Protein AF-A0A4P9XIM1-F1 (afdb_monomer)

Radius of gyration: 17.87 Å; Cα contacts (8 Å, |Δi|>4): 285; chains: 1; bounding box: 37×50×50 Å

Organism: NCBI:txid78915

Solvent-accessible surface area (backbone atoms only — not comparable to full-atom values): 8888 Å² total; per-residue (Å²): 130,82,85,56,90,92,66,89,77,86,77,84,83,82,42,79,49,57,56,80,71,72,81,83,57,93,76,44,69,79,64,36,73,80,63,60,90,56,69,87,73,57,81,73,67,79,88,65,54,25,90,87,28,52,72,46,78,44,81,30,35,9,29,44,28,65,40,75,90,43,66,44,31,74,29,89,94,27,40,31,32,48,56,32,13,59,22,35,93,86,19,76,33,69,70,84,56,47,58,45,76,68,18,58,26,89,70,54,50,59,25,33,50,52,49,49,64,70,62,43,88,70,90,76,53,71,48,40,31,30,36,27,24,31,13,42,28,18,59,70,33,20,16,43,41,67,52,56,60,74,74,112

Nearest PDB structures (foldseek):
  3whi-assembly1_A  TM=7.008E-01  e=1.575E-03  Bacillus subtilis subsp. subtilis str. 168

Sequence (152 aa):
MAALPGIKKIWPATALAGHTPLQHTSGSALFNATNTADHGSLKRRTLRPDRNGVRIGIIDSGIDYKHPKLGGCFGPKCLVAYGYDFVGDAYTGDGNARPDSDPMDECNGHGTHVAGIIANDADRFSSISALGAYRILGCRGKTELEVMISAM

Structure (mmCIF, N/CA/C/O backbone):
data_AF-A0A4P9XIM1-F1
#
_entry.id   AF-A0A4P9XIM1-F1
#
loop_
_atom_site.group_PDB
_atom_site.id
_atom_site.type_symbol
_atom_site.label_atom_id
_atom_site.label_alt_id
_atom_site.label_comp_id
_atom_site.label_asym_id
_atom_site.label_entity_id
_atom_site.label_seq_id
_atom_site.pdbx_PDB_ins_code
_atom_site.Cartn_x
_atom_site.Cartn_y
_atom_site.Cartn_z
_atom_site.occupancy
_atom_site.B_iso_or_equiv
_atom_site.auth_seq_id
_atom_site.auth_comp_id
_atom_site.auth_asym_id
_atom_site.auth_atom_id
_atom_site.pdbx_PDB_model_num
ATOM 1 N N . MET A 1 1 ? 8.066 -18.236 -33.180 1.00 56.44 1 MET A N 1
ATOM 2 C CA . MET A 1 1 ? 8.010 -18.929 -31.874 1.00 56.44 1 MET A CA 1
ATOM 3 C C . MET A 1 1 ? 6.967 -20.024 -31.993 1.00 56.44 1 MET A C 1
ATOM 5 O O . MET A 1 1 ? 5.865 -19.719 -32.431 1.00 56.44 1 MET A O 1
ATOM 9 N N . ALA A 1 2 ? 7.323 -21.281 -31.725 1.00 59.59 2 ALA A N 1
ATOM 10 C CA . ALA A 1 2 ? 6.350 -22.372 -31.738 1.00 59.59 2 ALA A CA 1
ATOM 11 C C . ALA A 1 2 ? 5.316 -22.145 -30.623 1.00 59.59 2 ALA A C 1
ATOM 13 O O . ALA A 1 2 ? 5.680 -21.695 -29.536 1.00 59.59 2 ALA A O 1
ATOM 14 N N . ALA A 1 3 ? 4.039 -22.413 -30.902 1.00 74.56 3 ALA A N 1
ATOM 15 C CA . ALA A 1 3 ? 2.984 -22.317 -29.902 1.00 74.56 3 ALA A CA 1
ATOM 16 C C . ALA A 1 3 ? 3.269 -23.323 -28.778 1.00 74.56 3 ALA A C 1
ATOM 18 O O . ALA A 1 3 ? 3.303 -24.531 -29.013 1.00 74.56 3 ALA A O 1
ATOM 19 N N . LEU A 1 4 ? 3.518 -22.818 -27.571 1.00 86.31 4 LEU A N 1
ATOM 20 C CA . LEU A 1 4 ? 3.690 -23.657 -26.391 1.00 86.31 4 LEU A CA 1
ATOM 21 C C . LEU A 1 4 ? 2.330 -24.278 -26.019 1.00 86.31 4 LEU A C 1
ATOM 23 O O . LEU A 1 4 ? 1.323 -23.558 -26.018 1.00 86.31 4 LEU A O 1
ATOM 27 N N . PRO A 1 5 ? 2.266 -25.586 -25.704 1.00 90.69 5 PRO A N 1
ATOM 28 C CA . PRO A 1 5 ? 1.021 -26.237 -25.306 1.00 90.69 5 PRO A CA 1
ATOM 29 C C . PRO A 1 5 ? 0.357 -25.509 -24.130 1.00 90.69 5 PRO A C 1
ATOM 31 O O . PRO A 1 5 ? 1.012 -25.193 -23.141 1.00 90.69 5 PRO A O 1
ATOM 34 N N . GLY A 1 6 ? -0.945 -25.232 -24.236 1.00 90.12 6 GLY A N 1
ATOM 35 C CA . GLY A 1 6 ? -1.725 -24.566 -23.184 1.00 90.12 6 GLY A CA 1
ATOM 36 C C . GLY A 1 6 ? -1.698 -23.031 -23.204 1.00 90.12 6 GLY A C 1
ATOM 37 O O . GLY A 1 6 ? -2.483 -22.411 -22.487 1.00 90.12 6 GLY A O 1
ATOM 38 N N . ILE A 1 7 ? -0.879 -22.391 -24.047 1.00 88.88 7 ILE A N 1
ATOM 39 C CA . ILE A 1 7 ? -0.868 -20.926 -24.162 1.00 88.88 7 ILE A CA 1
ATOM 40 C C . ILE A 1 7 ? -1.941 -20.454 -25.146 1.00 88.88 7 ILE A C 1
ATOM 42 O O . ILE A 1 7 ? -1.839 -20.660 -26.354 1.00 88.88 7 ILE A O 1
ATOM 46 N N . LYS A 1 8 ? -2.961 -19.759 -24.624 1.00 89.50 8 LYS A N 1
ATOM 47 C CA . LYS A 1 8 ? -4.034 -19.168 -25.442 1.00 89.50 8 LYS A CA 1
ATOM 48 C C . LYS A 1 8 ? -3.610 -17.862 -26.117 1.00 89.50 8 LYS A C 1
ATOM 50 O O . LYS A 1 8 ? -4.036 -17.591 -27.237 1.00 89.50 8 LYS A O 1
ATOM 55 N N . LYS A 1 9 ? -2.822 -17.030 -25.428 1.00 88.69 9 LYS A N 1
ATOM 56 C CA . LYS A 1 9 ? -2.367 -15.726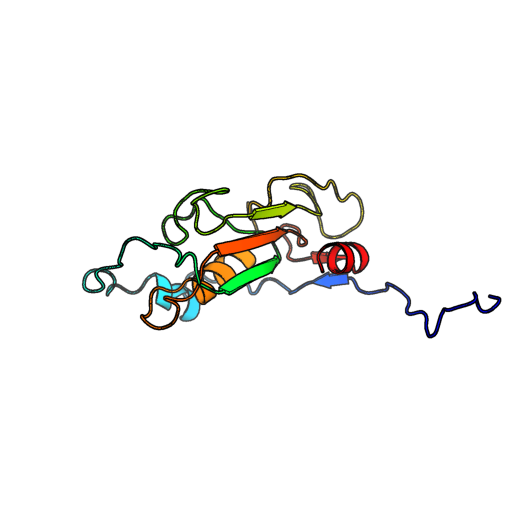 -25.923 1.00 88.69 9 LYS A CA 1
ATOM 57 C C . LYS A 1 9 ? -1.176 -15.221 -25.104 1.00 88.69 9 LYS A C 1
ATOM 59 O O . LYS A 1 9 ? -1.065 -15.540 -23.925 1.00 88.69 9 LYS A O 1
ATOM 64 N N . ILE A 1 10 ? -0.306 -14.450 -25.751 1.00 85.25 10 ILE A N 1
ATOM 65 C CA . ILE A 1 10 ? 0.870 -13.807 -25.157 1.00 85.25 10 ILE A CA 1
ATOM 66 C C . ILE A 1 10 ? 0.728 -12.306 -25.390 1.00 85.25 10 ILE A C 1
ATOM 68 O O . ILE A 1 10 ? 0.374 -11.885 -26.495 1.00 85.25 10 ILE A O 1
ATOM 72 N N . TRP A 1 11 ? 1.008 -11.516 -24.360 1.00 83.12 11 TRP A N 1
ATOM 73 C CA . TRP A 1 11 ? 1.069 -10.063 -24.446 1.00 83.12 11 TRP A CA 1
ATOM 74 C C . TRP A 1 11 ? 2.449 -9.604 -23.983 1.00 83.12 11 TRP A C 1
ATOM 76 O O . TRP A 1 11 ? 2.925 -10.100 -22.962 1.00 83.12 11 TRP A O 1
ATOM 86 N N . PRO A 1 12 ? 3.108 -8.698 -24.720 1.00 76.81 12 PRO A N 1
ATOM 87 C CA . PRO A 1 12 ? 4.384 -8.158 -24.288 1.00 76.81 12 PRO A CA 1
ATOM 88 C C . PRO A 1 12 ? 4.177 -7.256 -23.066 1.00 76.81 12 PRO A C 1
ATOM 90 O O . PRO A 1 12 ? 3.226 -6.471 -23.014 1.00 76.81 12 PRO A O 1
ATOM 93 N N . ALA A 1 13 ? 5.076 -7.361 -22.091 1.00 68.69 13 ALA A N 1
ATOM 94 C CA . ALA A 1 13 ? 5.064 -6.530 -20.896 1.00 68.69 13 ALA A CA 1
ATOM 95 C C . ALA A 1 13 ? 5.672 -5.146 -21.182 1.00 68.69 13 ALA A C 1
ATOM 97 O O . ALA A 1 13 ? 6.749 -4.817 -20.707 1.00 68.69 13 ALA A O 1
ATOM 98 N N . THR A 1 14 ? 5.013 -4.337 -22.017 1.00 62.47 14 THR A N 1
ATOM 99 C CA . THR A 1 14 ? 5.575 -3.055 -22.498 1.00 62.47 14 THR A CA 1
ATOM 100 C C . THR A 1 14 ? 5.021 -1.816 -21.786 1.00 62.47 14 THR A C 1
ATOM 102 O O . THR A 1 14 ? 5.034 -0.727 -22.353 1.00 62.47 14 THR A O 1
ATOM 105 N N . ALA A 1 15 ? 4.510 -1.937 -20.561 1.00 56.12 15 ALA A N 1
ATOM 106 C CA . ALA A 1 15 ? 3.941 -0.796 -19.847 1.00 56.12 15 ALA A CA 1
ATOM 107 C C . ALA A 1 15 ? 4.817 -0.378 -18.660 1.00 56.12 15 ALA A C 1
ATOM 109 O O . ALA A 1 15 ? 4.935 -1.108 -17.678 1.00 56.12 15 ALA A O 1
ATOM 110 N N . LEU A 1 16 ? 5.360 0.840 -18.738 1.00 58.81 16 LEU A N 1
ATOM 111 C CA . LEU A 1 16 ? 5.609 1.647 -17.548 1.00 58.81 16 LEU A CA 1
ATOM 112 C C . LEU A 1 16 ? 4.232 2.080 -17.040 1.00 58.81 16 LEU A C 1
ATOM 114 O O . LEU A 1 16 ? 3.590 2.946 -17.638 1.00 58.81 16 LEU A O 1
ATOM 118 N N . ALA A 1 17 ? 3.746 1.430 -15.990 1.00 57.69 17 ALA A N 1
ATOM 119 C CA . ALA A 1 17 ? 2.526 1.848 -15.325 1.00 57.69 17 ALA A CA 1
ATOM 120 C C . ALA A 1 17 ? 2.910 2.933 -14.318 1.00 57.69 17 ALA A C 1
ATOM 122 O O . ALA A 1 17 ? 3.708 2.718 -13.410 1.00 57.69 17 ALA A O 1
ATOM 123 N N . GLY A 1 18 ? 2.386 4.136 -14.502 1.00 55.41 18 GLY A N 1
ATOM 124 C CA . GLY A 1 18 ? 2.591 5.198 -13.538 1.00 55.41 18 GLY A CA 1
ATOM 125 C C . GLY A 1 18 ? 1.527 6.262 -13.663 1.00 55.41 18 GLY A C 1
ATOM 126 O O . GLY A 1 18 ? 1.104 6.615 -14.764 1.00 55.41 18 GLY A O 1
ATOM 127 N N . HIS A 1 19 ? 1.081 6.758 -12.522 1.00 55.44 19 HIS A N 1
ATOM 128 C CA . HIS A 1 19 ? 0.240 7.940 -12.452 1.00 55.44 19 HIS A CA 1
ATOM 129 C C . HIS A 1 19 ? 1.204 9.109 -12.293 1.00 55.44 19 HIS A C 1
ATOM 131 O O . HIS A 1 19 ? 2.067 9.076 -11.416 1.00 55.44 19 HIS A O 1
ATOM 137 N N . THR A 1 20 ? 1.108 10.140 -13.132 1.00 51.97 20 THR A N 1
ATOM 138 C CA . THR A 1 20 ? 1.809 11.391 -12.834 1.00 51.97 20 THR A CA 1
ATOM 139 C C . THR A 1 20 ? 1.282 11.873 -11.485 1.00 51.97 20 THR A C 1
ATOM 141 O O . THR A 1 20 ? 0.069 12.079 -11.384 1.00 51.97 20 THR A O 1
ATOM 144 N N . PRO A 1 21 ? 2.131 12.048 -10.453 1.00 50.38 21 PRO A N 1
ATOM 145 C CA . PRO A 1 21 ? 1.678 12.660 -9.217 1.00 50.38 21 PRO A CA 1
ATOM 146 C C . PRO A 1 21 ? 1.067 14.009 -9.595 1.00 50.38 21 PRO A C 1
ATOM 148 O O . PRO A 1 21 ? 1.748 14.847 -10.195 1.00 50.38 21 PRO A O 1
ATOM 151 N N . LEU A 1 22 ? -0.225 14.214 -9.324 1.00 46.78 22 LEU A N 1
ATOM 152 C CA . LEU A 1 22 ? -0.769 15.565 -9.380 1.00 46.78 22 LEU A CA 1
ATOM 153 C C . LEU A 1 22 ? 0.077 16.390 -8.414 1.00 46.78 22 LEU A C 1
ATOM 155 O O . LEU A 1 22 ? 0.285 15.963 -7.281 1.00 46.78 22 LEU A O 1
ATOM 159 N N . GLN A 1 23 ? 0.618 17.527 -8.862 1.00 41.06 23 GLN A N 1
ATOM 160 C CA . GLN A 1 23 ? 1.361 18.417 -7.974 1.00 41.06 23 GLN A CA 1
ATOM 161 C C . GLN A 1 23 ? 0.500 18.679 -6.740 1.00 41.06 23 GLN A C 1
ATOM 163 O O . GLN A 1 23 ? -0.604 19.213 -6.846 1.00 41.06 23 GLN A O 1
ATOM 168 N N . HIS A 1 24 ? 1.011 18.268 -5.581 1.00 44.84 24 HIS A N 1
ATOM 169 C CA . HIS A 1 24 ? 0.387 18.494 -4.290 1.00 44.84 24 HIS A CA 1
ATOM 170 C C . HIS A 1 24 ? 0.449 19.999 -4.008 1.00 44.84 24 HIS A C 1
ATOM 172 O O . HIS A 1 24 ? 1.353 20.488 -3.336 1.00 44.84 24 HIS A O 1
ATOM 178 N N . THR A 1 25 ? -0.478 20.773 -4.571 1.00 40.09 25 THR A N 1
ATOM 179 C CA . THR A 1 25 ? -0.679 22.149 -4.133 1.00 40.09 25 THR A CA 1
ATOM 180 C C . THR A 1 25 ? -1.371 22.071 -2.786 1.00 40.09 25 THR A C 1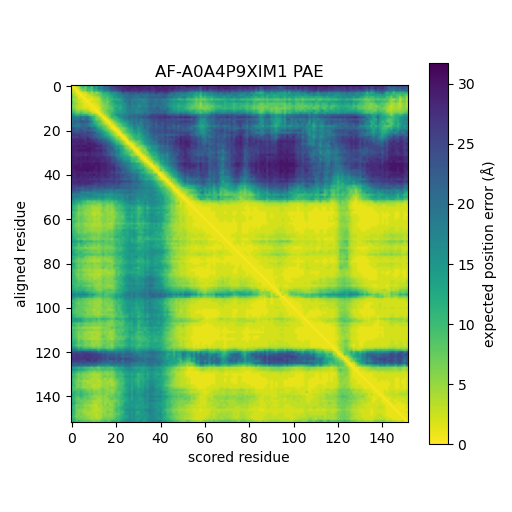
ATOM 182 O O . THR A 1 25 ? -2.538 21.674 -2.712 1.00 40.09 25 THR A O 1
ATOM 185 N N . SER A 1 26 ? -0.651 22.425 -1.723 1.00 39.69 26 SER A N 1
ATOM 186 C CA . SER A 1 26 ? -1.223 22.711 -0.410 1.00 39.69 26 SER A CA 1
ATOM 187 C C . SER A 1 26 ? -2.425 23.643 -0.600 1.00 39.69 26 SER A C 1
ATOM 189 O O . SER A 1 26 ? -2.245 24.826 -0.875 1.00 39.69 26 SER A O 1
ATOM 191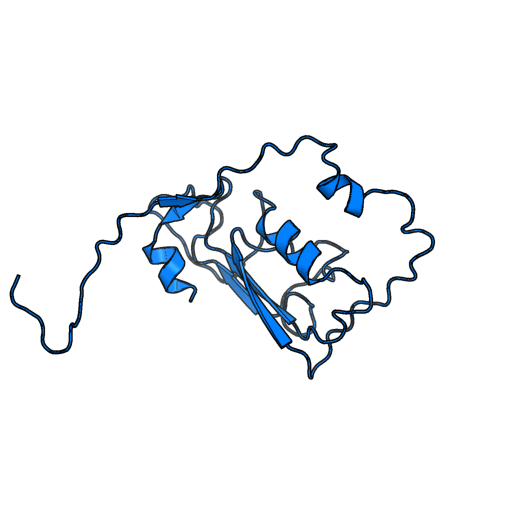 N N . GLY A 1 27 ? -3.646 23.099 -0.560 1.00 39.91 27 GLY A N 1
ATOM 192 C CA . GLY A 1 27 ? -4.872 23.863 -0.817 1.00 39.91 27 GLY A CA 1
ATOM 193 C C . GLY A 1 27 ? -5.905 23.247 -1.767 1.00 39.91 27 GLY A C 1
ATOM 194 O O . GLY A 1 27 ? -6.981 23.829 -1.897 1.00 39.91 27 GLY A O 1
ATOM 195 N N . SER A 1 28 ? -5.676 22.093 -2.414 1.00 41.19 28 SER A N 1
ATOM 196 C CA . SER A 1 28 ? -6.779 21.461 -3.164 1.00 41.19 28 SER A CA 1
ATOM 197 C C . SER A 1 28 ? -7.904 21.051 -2.206 1.00 41.19 28 SER A C 1
ATOM 199 O O . SER A 1 28 ? -7.648 20.480 -1.148 1.00 41.19 28 SER A O 1
ATOM 201 N N . ALA A 1 29 ? -9.160 21.305 -2.579 1.00 41.00 29 ALA A N 1
ATOM 202 C CA . ALA A 1 29 ? -10.338 21.030 -1.748 1.00 41.00 29 ALA A CA 1
ATOM 203 C C . ALA A 1 29 ? -10.432 19.567 -1.260 1.00 41.00 29 ALA A C 1
ATOM 205 O O . ALA A 1 29 ? -10.976 19.314 -0.191 1.00 41.00 29 ALA A O 1
ATOM 206 N N . LEU A 1 30 ? -9.831 18.623 -1.993 1.00 43.09 30 LEU A N 1
ATOM 207 C CA . LEU A 1 30 ? -9.704 17.212 -1.610 1.00 43.09 30 LEU A CA 1
ATOM 208 C C . LEU A 1 30 ? -8.730 16.991 -0.431 1.00 43.09 30 LEU A C 1
ATOM 210 O O . LEU A 1 30 ? -9.016 16.177 0.438 1.00 43.09 30 LEU A O 1
ATOM 214 N N . PHE A 1 31 ? -7.647 17.776 -0.336 1.00 45.91 31 PHE A N 1
ATOM 215 C CA . PHE A 1 31 ? -6.764 17.842 0.844 1.00 45.91 31 PHE A CA 1
ATOM 216 C C . PHE A 1 31 ? -7.346 18.709 1.965 1.00 45.91 31 PHE A C 1
ATOM 218 O O . PHE A 1 31 ? -6.974 18.564 3.128 1.00 45.91 31 PHE A O 1
ATOM 225 N N . ASN A 1 32 ? -8.239 19.645 1.637 1.00 38.31 32 ASN A N 1
ATOM 226 C CA . ASN A 1 32 ? -8.897 20.453 2.654 1.00 38.31 32 ASN A CA 1
ATOM 227 C C . ASN A 1 32 ? -10.055 19.695 3.314 1.00 38.31 32 ASN A C 1
ATOM 229 O O . ASN A 1 32 ? -10.312 19.919 4.483 1.00 38.31 32 ASN A O 1
ATOM 233 N N . ALA A 1 33 ? -10.675 18.715 2.651 1.00 42.00 33 ALA A N 1
ATOM 234 C CA . ALA A 1 33 ? -11.673 17.839 3.274 1.00 42.00 33 ALA A CA 1
ATOM 235 C C . ALA A 1 33 ? -11.111 16.991 4.440 1.00 42.00 33 ALA A C 1
ATOM 237 O O . ALA A 1 33 ? -11.877 16.501 5.267 1.00 42.00 33 ALA A O 1
ATOM 238 N N . THR A 1 34 ? -9.784 16.850 4.547 1.00 45.62 34 THR A N 1
ATOM 239 C CA . THR A 1 34 ? -9.100 16.260 5.711 1.00 45.62 34 THR A CA 1
ATOM 240 C C . THR A 1 34 ? -8.564 17.303 6.709 1.00 45.62 34 THR A C 1
ATOM 242 O O . THR A 1 34 ? -8.256 16.936 7.844 1.00 45.62 34 THR A O 1
ATOM 245 N N . ASN A 1 35 ? -8.507 18.592 6.337 1.00 42.16 35 ASN A N 1
ATOM 246 C CA . ASN A 1 35 ? -8.002 19.707 7.160 1.00 42.16 35 ASN A CA 1
ATOM 247 C C . ASN A 1 35 ? -9.070 20.726 7.609 1.00 42.16 35 ASN A C 1
ATOM 249 O O . ASN A 1 35 ? -8.788 21.568 8.465 1.00 42.16 35 ASN A O 1
ATOM 253 N N . THR A 1 36 ? -10.301 20.680 7.097 1.00 40.00 36 THR A N 1
ATOM 254 C CA . THR A 1 36 ? -11.368 21.601 7.500 1.00 40.00 36 THR A CA 1
ATOM 255 C C . THR A 1 36 ? -11.853 21.229 8.890 1.00 40.00 36 THR A C 1
ATOM 257 O O . THR A 1 36 ? -12.634 20.295 9.038 1.00 40.00 36 THR A O 1
ATOM 260 N N . ALA A 1 37 ? -11.297 21.901 9.900 1.00 40.81 37 ALA A N 1
ATOM 261 C CA . ALA A 1 37 ? -11.960 22.712 10.934 1.00 40.81 37 ALA A CA 1
ATOM 262 C C . ALA A 1 37 ? -13.298 22.263 11.579 1.00 40.81 37 ALA A C 1
ATOM 264 O O . ALA A 1 37 ? -13.813 22.989 12.421 1.00 40.81 37 ALA A O 1
ATOM 265 N N . ASP A 1 38 ? -13.831 21.080 11.283 1.00 42.81 38 ASP A N 1
ATOM 266 C CA . ASP A 1 38 ? -15.048 20.512 11.878 1.00 42.81 38 ASP A CA 1
ATOM 267 C C . ASP A 1 38 ? -14.794 19.114 12.481 1.00 42.81 38 ASP A C 1
ATOM 269 O O . ASP A 1 38 ? -15.684 18.384 12.902 1.00 42.81 38 ASP A O 1
ATOM 273 N N . HIS A 1 39 ? -13.522 18.725 12.619 1.00 46.12 39 HIS A N 1
ATOM 274 C CA . HIS A 1 39 ? -13.142 17.525 13.372 1.00 46.12 39 HIS A CA 1
ATOM 275 C C . HIS A 1 39 ? -13.295 17.668 14.897 1.00 46.12 39 HIS A C 1
ATOM 277 O O . HIS A 1 39 ? -13.008 16.712 15.616 1.00 46.12 39 HIS A O 1
ATOM 283 N N . GLY A 1 40 ? -13.727 18.830 15.400 1.00 38.78 40 GLY A N 1
ATOM 284 C CA . GLY A 1 40 ? -14.061 19.020 16.815 1.00 38.78 40 GLY A CA 1
ATOM 285 C C . GLY A 1 40 ? -15.408 18.404 17.210 1.00 38.78 40 GLY A C 1
ATOM 286 O O . GLY A 1 40 ? -15.611 18.091 18.381 1.00 38.78 40 GLY A O 1
ATOM 287 N N . SER A 1 41 ? -16.309 18.197 16.244 1.00 37.69 41 SER A N 1
ATOM 288 C CA . SER A 1 41 ? -17.674 17.699 16.463 1.00 37.69 41 SER A CA 1
ATOM 289 C C . SER A 1 41 ? -17.835 16.211 16.117 1.00 37.69 41 SER A C 1
ATOM 291 O O . SER A 1 41 ? -18.667 15.519 16.710 1.00 37.69 41 SER A O 1
ATOM 293 N N . LEU A 1 42 ? -16.987 15.672 15.235 1.00 42.12 42 LEU A N 1
ATOM 294 C CA . LEU A 1 42 ? -16.944 14.242 14.929 1.00 42.12 42 LEU A CA 1
ATOM 295 C C . LEU A 1 42 ? -16.207 13.487 16.041 1.00 42.12 42 LEU A C 1
ATOM 297 O O . LEU A 1 42 ? -14.973 13.420 16.063 1.00 42.12 42 LEU A O 1
ATOM 301 N N . LYS A 1 43 ? -16.970 12.881 16.960 1.00 40.91 43 LYS A N 1
ATOM 302 C CA . LYS A 1 43 ? -16.471 11.846 17.878 1.00 40.91 43 LYS A CA 1
ATOM 303 C C . LYS A 1 43 ? -16.042 10.626 17.066 1.00 40.91 43 LYS A C 1
ATOM 305 O O . LYS A 1 43 ? -16.766 9.640 16.990 1.00 40.91 43 LYS A O 1
ATOM 310 N N . ARG A 1 44 ? -14.856 10.706 16.465 1.00 47.31 44 ARG A N 1
ATOM 311 C CA . ARG A 1 44 ? -14.236 9.593 15.755 1.00 47.31 44 ARG A CA 1
ATOM 312 C C . ARG A 1 44 ? -14.093 8.440 16.726 1.00 47.31 44 ARG A C 1
ATOM 314 O O . ARG A 1 44 ? -13.334 8.523 17.698 1.00 47.31 44 ARG A O 1
ATOM 321 N N . ARG A 1 45 ? -14.892 7.397 16.513 1.00 48.16 45 ARG A N 1
ATOM 322 C CA . ARG A 1 45 ? -14.791 6.174 17.301 1.00 48.16 45 ARG A CA 1
ATOM 323 C C . ARG A 1 45 ? -13.386 5.642 17.050 1.00 48.16 45 ARG A C 1
ATOM 325 O O . ARG A 1 45 ? -12.869 5.756 15.943 1.00 48.16 45 ARG A O 1
ATOM 332 N N . THR A 1 46 ? -12.728 5.098 18.071 1.00 52.72 46 THR A N 1
ATOM 333 C CA . THR A 1 46 ? -11.491 4.344 17.845 1.00 52.72 46 THR A CA 1
ATOM 334 C C . THR A 1 46 ? -11.765 3.367 16.708 1.00 52.72 46 THR A C 1
ATOM 336 O O . THR A 1 46 ? -12.683 2.557 16.849 1.00 52.72 46 THR A O 1
ATOM 339 N N . LEU A 1 47 ? -11.033 3.493 15.595 1.00 56.44 47 LEU A N 1
ATOM 340 C CA . LEU A 1 47 ? -11.133 2.595 14.449 1.00 56.44 47 LEU A CA 1
ATOM 341 C C . LEU A 1 47 ? -10.958 1.178 14.993 1.00 56.44 47 LEU A C 1
ATOM 343 O O . LEU A 1 47 ? -9.883 0.789 15.448 1.00 56.44 47 LEU A O 1
ATOM 347 N N . ARG A 1 48 ? -12.069 0.451 15.078 1.00 58.22 48 ARG A N 1
ATOM 348 C CA . ARG A 1 48 ? -12.121 -0.929 15.542 1.00 58.22 48 ARG A CA 1
ATOM 349 C C . ARG A 1 48 ? -12.477 -1.733 14.311 1.00 58.22 48 ARG A C 1
ATOM 351 O O . ARG A 1 48 ? -13.649 -1.724 13.946 1.00 58.22 48 ARG A O 1
ATOM 358 N N . PRO A 1 49 ? -11.489 -2.368 13.667 1.00 62.59 49 PRO A N 1
ATOM 359 C CA . PRO A 1 49 ? -11.765 -3.164 12.492 1.00 62.59 49 PRO A CA 1
ATOM 360 C C . PRO A 1 49 ? -12.781 -4.249 12.851 1.00 62.59 49 PRO A C 1
ATOM 362 O O . PRO A 1 49 ? -12.620 -4.954 13.858 1.00 62.59 49 PRO A O 1
ATOM 365 N N . ASP A 1 50 ? -13.855 -4.346 12.073 1.00 69.44 50 ASP A N 1
ATOM 366 C CA . ASP A 1 50 ? -14.856 -5.390 12.264 1.00 69.44 50 ASP A CA 1
ATOM 367 C C . ASP A 1 50 ? -14.229 -6.721 11.867 1.00 69.44 50 ASP A C 1
ATOM 369 O O . ASP A 1 50 ? -13.846 -6.903 10.722 1.00 69.44 50 ASP A O 1
ATOM 373 N N . ARG A 1 51 ? -14.121 -7.690 12.778 1.00 68.50 51 ARG A N 1
ATOM 374 C CA . ARG A 1 51 ? -13.498 -8.987 12.456 1.00 68.50 51 ARG A CA 1
ATOM 375 C C . ARG A 1 51 ? -14.272 -9.781 11.398 1.00 68.50 51 ARG A C 1
ATOM 377 O O . ARG A 1 51 ? -13.690 -10.691 10.813 1.00 68.50 51 ARG A O 1
ATOM 384 N N . ASN A 1 52 ? -15.533 -9.429 11.156 1.00 77.12 52 ASN A N 1
ATOM 385 C CA . ASN A 1 52 ? -16.389 -10.026 10.132 1.00 77.12 52 ASN A CA 1
ATOM 386 C C . ASN A 1 52 ? -16.480 -9.162 8.863 1.00 77.12 52 ASN A C 1
ATOM 388 O O . ASN A 1 52 ? -17.239 -9.479 7.949 1.00 77.12 52 ASN A O 1
ATOM 392 N N . GLY A 1 53 ? -15.711 -8.076 8.812 1.00 80.88 53 GLY A N 1
ATOM 393 C CA . GLY A 1 53 ? -15.694 -7.138 7.708 1.00 80.88 53 GLY A CA 1
ATOM 394 C C . GLY A 1 53 ? -14.869 -7.588 6.500 1.00 80.88 53 GLY A C 1
ATOM 395 O O . GLY A 1 53 ? -14.065 -8.525 6.547 1.00 80.88 53 GLY A O 1
ATOM 396 N N . VAL A 1 54 ? -15.014 -6.849 5.409 1.00 86.50 54 VAL A N 1
ATOM 397 C CA . VAL A 1 54 ? -14.250 -6.996 4.173 1.00 86.50 54 VAL A CA 1
ATOM 398 C C . VAL A 1 54 ? -12.797 -6.579 4.388 1.00 86.50 54 VAL A C 1
ATOM 400 O O . VAL A 1 54 ? -12.490 -5.592 5.058 1.00 86.50 54 VAL A O 1
ATOM 403 N N . ARG A 1 55 ? -11.906 -7.358 3.783 1.00 89.94 55 ARG A N 1
ATOM 404 C CA . ARG A 1 55 ? -10.480 -7.078 3.661 1.00 89.94 55 ARG A CA 1
ATOM 405 C C . ARG A 1 55 ? -10.215 -6.399 2.326 1.00 89.94 55 ARG A C 1
ATOM 407 O O . ARG A 1 55 ? -10.702 -6.883 1.307 1.00 89.94 55 ARG A O 1
ATOM 414 N N . ILE A 1 56 ? -9.450 -5.312 2.322 1.00 92.19 56 ILE A N 1
ATOM 415 C CA . ILE A 1 56 ? -9.167 -4.536 1.107 1.00 92.19 56 ILE A CA 1
ATOM 416 C C . ILE A 1 56 ? -7.656 -4.486 0.896 1.00 92.19 56 ILE A C 1
ATOM 418 O O . ILE A 1 56 ? -6.935 -4.016 1.767 1.00 92.19 56 ILE A O 1
ATOM 422 N N . GLY A 1 57 ? -7.170 -4.985 -0.240 1.00 95.88 57 GLY A N 1
ATOM 423 C CA . GLY A 1 57 ? -5.777 -4.819 -0.663 1.00 95.88 57 GLY A CA 1
ATOM 424 C C . GLY A 1 57 ? -5.616 -3.561 -1.515 1.00 95.88 57 GLY A C 1
ATOM 425 O O . GLY A 1 57 ? -6.388 -3.358 -2.449 1.00 95.88 57 GLY A O 1
ATOM 426 N N . ILE A 1 58 ? -4.631 -2.728 -1.190 1.00 96.38 58 ILE A N 1
ATOM 427 C CA . ILE A 1 58 ? -4.288 -1.504 -1.919 1.00 96.38 58 ILE A CA 1
ATOM 428 C C . ILE A 1 58 ? -2.940 -1.742 -2.601 1.00 96.38 58 ILE A C 1
ATOM 430 O O . ILE A 1 58 ? -1.930 -1.889 -1.917 1.00 96.38 58 ILE A O 1
ATOM 434 N N . ILE A 1 59 ? -2.949 -1.810 -3.933 1.00 97.00 59 ILE A N 1
ATOM 435 C CA . ILE A 1 59 ? -1.760 -1.972 -4.781 1.00 97.00 59 ILE A CA 1
ATOM 436 C C . ILE A 1 59 ? -1.360 -0.580 -5.287 1.00 97.00 59 ILE A C 1
ATOM 438 O O . ILE A 1 59 ? -2.000 -0.064 -6.201 1.00 97.00 59 ILE A O 1
ATOM 442 N N . ASP A 1 60 ? -0.375 0.059 -4.649 1.00 95.50 60 ASP A N 1
ATOM 443 C CA . ASP A 1 60 ? -0.061 1.487 -4.851 1.00 95.50 60 ASP A CA 1
ATOM 444 C C . ASP A 1 60 ? 1.387 1.833 -4.410 1.00 95.50 60 ASP A C 1
ATOM 446 O O . ASP A 1 60 ? 2.271 0.978 -4.452 1.00 95.50 60 ASP A O 1
ATOM 450 N N . SER A 1 61 ? 1.670 3.067 -3.981 1.00 94.94 61 SER A N 1
ATOM 451 C CA . SER A 1 61 ? 2.961 3.521 -3.434 1.00 94.94 61 SER A CA 1
ATOM 452 C C . SER A 1 61 ? 3.286 3.033 -2.021 1.00 94.94 61 SER A C 1
ATOM 454 O O . SER A 1 61 ? 4.321 3.404 -1.475 1.00 94.94 61 SER A O 1
ATOM 456 N N . GLY A 1 62 ? 2.425 2.199 -1.439 1.00 96.75 62 GLY A N 1
ATOM 457 C CA . GLY A 1 62 ? 2.482 1.803 -0.035 1.00 96.75 62 GLY A CA 1
ATOM 458 C C . GLY A 1 62 ? 1.448 2.541 0.810 1.00 96.75 62 GLY A C 1
ATOM 459 O O . GLY A 1 62 ? 0.565 3.225 0.290 1.00 96.75 62 GLY A O 1
ATOM 460 N N . ILE A 1 63 ? 1.532 2.386 2.130 1.00 96.31 63 ILE A N 1
ATOM 461 C CA . ILE A 1 63 ? 0.680 3.119 3.076 1.00 96.31 63 ILE A CA 1
ATOM 462 C C . ILE A 1 63 ? 1.533 3.607 4.244 1.00 96.31 63 ILE A C 1
ATOM 464 O O . ILE A 1 63 ? 2.200 2.805 4.892 1.00 96.31 63 ILE A O 1
ATOM 468 N N . ASP A 1 64 ? 1.431 4.893 4.586 1.00 95.38 64 ASP A N 1
ATOM 469 C CA . ASP A 1 64 ? 1.886 5.416 5.874 1.00 95.38 64 ASP A CA 1
ATOM 470 C C . ASP A 1 64 ? 0.961 4.917 6.985 1.00 95.38 64 ASP A C 1
ATOM 472 O O . ASP A 1 64 ? 0.027 5.581 7.445 1.00 95.38 64 ASP A O 1
ATOM 476 N N . TYR A 1 65 ? 1.220 3.694 7.425 1.00 92.38 65 TYR A N 1
ATOM 477 C CA . TYR A 1 65 ? 0.477 3.057 8.500 1.00 92.38 65 TYR A CA 1
ATOM 478 C C . TYR A 1 65 ? 0.767 3.680 9.874 1.00 92.38 65 TYR A C 1
ATOM 480 O O . TYR A 1 65 ? 0.041 3.401 10.830 1.00 92.38 65 TYR A O 1
ATOM 488 N N . LYS A 1 66 ? 1.790 4.541 10.003 1.00 91.31 66 LYS A N 1
ATOM 489 C CA . LYS A 1 66 ? 2.037 5.332 11.222 1.00 91.31 66 LYS A CA 1
ATOM 490 C C . LYS A 1 66 ? 1.129 6.564 11.286 1.00 91.31 66 LYS A C 1
ATOM 492 O O . LYS A 1 66 ? 1.011 7.164 12.358 1.00 91.31 66 LYS A O 1
ATOM 497 N N . HIS A 1 67 ? 0.423 6.902 10.205 1.00 84.75 67 HIS A N 1
ATOM 498 C CA . HIS A 1 67 ? -0.520 8.011 10.189 1.00 84.75 67 HIS A CA 1
ATOM 499 C C . HIS A 1 67 ? -1.629 7.821 11.251 1.00 84.75 67 HIS A C 1
ATOM 501 O O . HIS A 1 67 ? -2.342 6.809 11.232 1.00 84.75 67 HIS A O 1
ATOM 507 N N . PRO A 1 68 ? -1.874 8.794 12.157 1.00 81.69 68 PRO A N 1
ATOM 508 C CA . PRO A 1 68 ? -2.826 8.628 13.263 1.00 81.69 68 PRO A CA 1
ATOM 509 C C . PRO A 1 68 ? -4.263 8.317 12.826 1.00 81.69 68 PRO A C 1
ATOM 511 O O . PRO A 1 68 ? -5.008 7.661 13.552 1.00 81.69 68 PRO A O 1
ATOM 514 N N . LYS A 1 69 ? -4.673 8.777 11.634 1.00 78.69 69 LYS A N 1
ATOM 515 C CA . LYS A 1 69 ? -6.006 8.473 11.079 1.00 78.69 69 LYS A CA 1
ATOM 516 C C . LYS A 1 69 ? -6.129 7.047 10.535 1.00 78.69 69 LYS A C 1
ATOM 518 O O . LYS A 1 69 ? -7.249 6.604 10.323 1.00 78.69 69 LYS A O 1
ATOM 523 N N . LEU A 1 70 ? -5.014 6.345 10.331 1.00 83.12 70 LEU A N 1
ATOM 524 C CA . LEU A 1 70 ? -4.962 4.960 9.853 1.00 83.12 70 LEU A CA 1
ATOM 525 C C . LEU A 1 70 ? -4.627 3.965 10.977 1.00 83.12 70 LEU A C 1
ATOM 527 O O . LEU A 1 70 ? -4.355 2.798 10.722 1.00 83.12 70 LEU A O 1
ATOM 531 N N . GLY A 1 71 ? -4.671 4.406 12.237 1.00 78.50 71 GLY A N 1
ATOM 532 C CA . GLY A 1 71 ? -4.463 3.554 13.411 1.00 78.50 71 GLY A CA 1
ATOM 533 C C . GLY A 1 71 ? -3.039 3.560 13.967 1.00 78.50 71 GLY A C 1
ATOM 534 O O . GLY A 1 71 ? -2.852 3.102 15.091 1.00 78.50 71 GLY A O 1
ATOM 535 N N . GLY A 1 72 ? -2.064 4.126 13.248 1.00 86.12 72 GLY A N 1
ATOM 536 C CA . GLY A 1 72 ? -0.716 4.371 13.770 1.00 86.12 72 GLY A CA 1
ATOM 537 C C . GLY A 1 72 ? 0.139 3.119 13.992 1.00 86.12 72 GLY A C 1
ATOM 538 O O . GLY A 1 72 ? 1.086 3.166 14.777 1.00 86.12 72 GLY A O 1
ATOM 539 N N . CYS A 1 73 ? -0.196 1.992 13.362 1.00 90.06 73 CYS A N 1
ATOM 540 C CA . CYS A 1 73 ? 0.568 0.756 13.475 1.00 90.06 73 CYS A CA 1
ATOM 541 C C . CYS A 1 73 ? 0.400 -0.150 12.246 1.00 90.06 73 CYS A C 1
ATOM 543 O O . CYS A 1 73 ? -0.562 -0.011 11.491 1.00 90.06 73 CYS A O 1
ATOM 545 N N . PHE A 1 74 ? 1.326 -1.100 12.084 1.00 94.88 74 PHE A N 1
ATOM 546 C CA . PHE A 1 74 ? 1.308 -2.133 11.047 1.00 94.88 74 PHE A CA 1
ATOM 547 C C . PHE A 1 74 ? 1.301 -3.532 11.653 1.00 94.88 74 PHE A C 1
ATOM 549 O O . PHE A 1 74 ? 1.951 -3.784 12.671 1.00 94.88 74 PHE A O 1
ATOM 556 N N . GLY A 1 75 ? 0.589 -4.445 10.998 1.00 92.75 75 GLY A N 1
ATOM 557 C CA . GLY A 1 75 ? 0.577 -5.860 11.345 1.00 92.75 75 GLY A CA 1
ATOM 558 C C . GLY A 1 75 ? -0.652 -6.289 12.152 1.00 92.75 75 GLY A C 1
ATOM 559 O O . GLY A 1 75 ? -1.675 -5.596 12.188 1.00 92.75 75 GLY A O 1
ATOM 560 N N . PRO A 1 76 ? -0.603 -7.465 12.800 1.00 89.12 76 PRO A N 1
ATOM 561 C CA . PRO A 1 76 ? -1.766 -8.029 13.472 1.00 89.12 76 PRO A CA 1
ATOM 562 C C . PRO A 1 76 ? -2.398 -7.050 14.468 1.00 89.12 76 PRO A C 1
ATOM 564 O O . PRO A 1 76 ? -1.720 -6.527 15.348 1.00 89.12 76 PRO A O 1
ATOM 567 N N . LYS A 1 77 ? -3.727 -6.888 14.383 1.00 83.62 77 LYS A N 1
ATOM 568 C CA . LYS A 1 77 ? -4.560 -5.972 15.199 1.00 83.62 77 LYS A CA 1
ATOM 569 C C . LYS A 1 77 ? -4.487 -4.487 14.809 1.00 83.62 77 LYS A C 1
ATOM 571 O O . LYS A 1 77 ? -5.198 -3.697 15.428 1.00 83.62 77 LYS A O 1
ATOM 576 N N . CYS A 1 78 ? -3.710 -4.120 13.796 1.00 87.38 78 CYS A N 1
ATOM 577 C CA . CYS A 1 78 ? -3.743 -2.796 13.179 1.00 87.38 78 CYS A CA 1
ATOM 578 C C . CYS A 1 78 ? -4.795 -2.733 12.068 1.00 87.38 78 CYS A C 1
ATOM 580 O O . CYS A 1 78 ? -5.250 -3.768 11.581 1.00 87.38 78 CYS A O 1
ATOM 582 N N . LEU A 1 79 ? -5.188 -1.521 11.664 1.00 86.88 79 LEU A N 1
ATOM 583 C CA . LEU A 1 79 ? -6.039 -1.348 10.486 1.00 86.88 79 LEU A CA 1
ATOM 584 C C . LEU A 1 79 ? -5.293 -1.801 9.227 1.00 86.88 79 LEU A C 1
ATOM 586 O O . LEU A 1 79 ? -5.826 -2.599 8.465 1.00 86.88 79 LEU A O 1
ATOM 590 N N . VAL A 1 80 ? -4.058 -1.328 9.039 1.00 92.62 80 VAL A N 1
ATOM 591 C CA . VAL A 1 80 ? -3.140 -1.848 8.020 1.00 92.62 80 VAL A CA 1
ATOM 592 C C . VAL A 1 80 ? -2.504 -3.116 8.583 1.00 92.62 80 VAL A C 1
ATOM 594 O O . VAL A 1 80 ? -1.545 -3.069 9.354 1.00 92.62 80 VAL A O 1
ATOM 597 N N . ALA A 1 81 ? -3.120 -4.257 8.290 1.00 93.50 81 ALA A N 1
ATOM 598 C CA . ALA A 1 81 ? -2.861 -5.497 9.016 1.00 93.50 81 ALA A CA 1
ATOM 599 C C . ALA A 1 81 ? -1.842 -6.417 8.334 1.00 93.50 81 ALA A C 1
ATOM 601 O O . ALA A 1 81 ? -1.280 -7.298 8.985 1.00 93.50 81 ALA A O 1
ATOM 602 N N . TYR A 1 82 ? -1.648 -6.252 7.029 1.00 95.62 82 TYR A N 1
ATOM 603 C CA . TYR A 1 82 ? -0.756 -7.061 6.204 1.00 95.62 82 TYR A CA 1
ATOM 604 C C . TYR A 1 82 ? -0.275 -6.243 5.010 1.00 95.62 82 TYR A C 1
ATOM 606 O O . TYR A 1 82 ? -0.800 -5.167 4.721 1.00 95.62 82 TYR A O 1
ATOM 614 N N . GLY A 1 83 ? 0.731 -6.753 4.318 1.00 97.50 83 GLY A N 1
ATOM 615 C CA . GLY A 1 83 ? 1.281 -6.086 3.158 1.00 97.50 83 GLY A CA 1
ATOM 616 C C . GLY A 1 83 ? 2.661 -6.599 2.793 1.00 97.50 83 GLY A C 1
ATOM 617 O O . GLY A 1 83 ? 3.217 -7.437 3.504 1.00 97.50 83 GLY A O 1
ATOM 618 N N . TYR A 1 84 ? 3.162 -6.121 1.663 1.00 98.31 84 TYR A N 1
ATOM 619 C CA . TYR A 1 84 ? 4.474 -6.464 1.136 1.00 98.31 84 TYR A CA 1
ATOM 620 C C . TYR A 1 84 ? 4.955 -5.363 0.190 1.00 98.31 84 TYR A C 1
ATOM 622 O O . TYR A 1 84 ? 4.140 -4.775 -0.531 1.00 98.31 84 TYR A O 1
ATOM 630 N N . ASP A 1 85 ? 6.255 -5.095 0.197 1.00 97.75 85 ASP A N 1
ATOM 631 C CA . ASP A 1 85 ? 6.894 -4.204 -0.758 1.00 97.75 85 ASP A CA 1
ATOM 632 C C . ASP A 1 85 ? 7.521 -5.022 -1.886 1.00 97.75 85 ASP A C 1
ATOM 634 O O . ASP A 1 85 ? 8.421 -5.828 -1.673 1.00 97.75 85 ASP A O 1
ATOM 638 N N . PHE A 1 86 ? 7.030 -4.827 -3.106 1.00 96.94 86 PHE A N 1
ATOM 639 C CA . PHE A 1 86 ? 7.535 -5.501 -4.300 1.00 96.94 86 PHE A CA 1
ATOM 640 C C . PHE A 1 86 ? 8.680 -4.749 -4.977 1.00 96.94 86 PHE A C 1
ATOM 642 O O . PHE A 1 86 ? 9.232 -5.246 -5.960 1.00 96.94 86 PHE A O 1
ATOM 649 N N . VAL A 1 87 ? 9.026 -3.553 -4.502 1.00 95.12 87 VAL A N 1
ATOM 650 C CA . VAL A 1 87 ? 9.964 -2.659 -5.183 1.00 95.12 87 VAL A CA 1
ATOM 651 C C . VAL A 1 87 ? 11.090 -2.144 -4.299 1.00 95.12 87 VAL A C 1
ATOM 653 O O . VAL A 1 87 ? 12.200 -1.963 -4.807 1.00 95.12 87 VAL A O 1
ATOM 656 N N . GLY A 1 88 ? 10.849 -1.983 -3.003 1.00 94.62 88 GLY A N 1
ATOM 657 C CA . GLY A 1 88 ? 11.802 -1.464 -2.029 1.00 94.62 88 GLY A CA 1
ATOM 658 C C . GLY A 1 88 ? 11.956 0.057 -2.081 1.00 94.62 88 GLY A C 1
ATOM 659 O O . GLY A 1 88 ? 11.625 0.726 -3.068 1.00 94.62 88 GLY A O 1
ATOM 660 N N . ASP A 1 89 ? 12.551 0.611 -1.025 1.00 91.75 89 ASP A N 1
ATOM 661 C CA . ASP A 1 89 ? 12.616 2.062 -0.780 1.00 91.75 89 ASP A CA 1
ATOM 662 C C . ASP A 1 89 ? 13.345 2.867 -1.861 1.00 91.75 89 ASP A C 1
ATOM 664 O O . ASP A 1 89 ? 12.997 4.011 -2.161 1.00 91.75 89 ASP A O 1
ATOM 668 N N . ALA A 1 90 ? 14.368 2.269 -2.474 1.00 91.31 90 ALA A N 1
ATOM 669 C CA . ALA A 1 90 ? 15.213 2.931 -3.465 1.00 91.31 90 ALA A CA 1
ATOM 670 C C . ALA A 1 90 ? 14.646 2.885 -4.897 1.00 91.31 90 ALA A C 1
ATOM 672 O O . ALA A 1 90 ? 15.322 3.325 -5.832 1.00 91.31 90 ALA A O 1
ATOM 673 N N . TYR A 1 91 ? 13.444 2.340 -5.101 1.00 90.69 91 TYR A N 1
ATOM 674 C CA . TYR A 1 91 ? 12.907 2.125 -6.440 1.00 90.69 91 TYR A CA 1
ATOM 675 C C . TYR A 1 91 ? 12.532 3.429 -7.155 1.00 90.69 91 TYR A C 1
ATOM 677 O O . TYR A 1 91 ? 11.765 4.263 -6.664 1.00 90.69 91 TYR A O 1
ATOM 685 N N . THR A 1 92 ? 13.047 3.590 -8.374 1.00 85.81 92 THR A N 1
ATOM 686 C CA . THR A 1 92 ? 12.842 4.781 -9.213 1.00 85.81 92 THR A CA 1
ATOM 687 C C . THR A 1 92 ? 11.776 4.607 -10.292 1.00 85.81 92 THR A C 1
ATOM 689 O O . THR A 1 92 ? 11.417 5.592 -10.952 1.00 85.81 92 THR A O 1
ATOM 692 N N . GLY A 1 93 ? 11.222 3.399 -10.425 1.00 82.31 93 GLY A N 1
ATOM 693 C CA . GLY A 1 93 ? 10.247 3.039 -11.454 1.00 82.31 93 GLY A CA 1
ATOM 694 C C . GLY A 1 93 ? 10.802 2.207 -12.609 1.00 82.31 93 GLY A C 1
ATOM 695 O O . GLY A 1 93 ? 10.075 2.018 -13.580 1.00 82.31 93 GLY A O 1
ATOM 696 N N . ASP A 1 94 ? 12.063 1.774 -12.541 1.00 81.38 94 ASP A N 1
ATOM 697 C CA . ASP A 1 94 ? 12.759 1.056 -13.611 1.00 81.38 94 ASP A CA 1
ATOM 698 C C . ASP A 1 94 ? 13.881 0.156 -13.076 1.00 81.38 94 ASP A C 1
ATOM 700 O O . ASP A 1 94 ? 14.832 0.629 -12.448 1.00 81.38 94 ASP A O 1
ATOM 704 N N . GLY A 1 95 ? 13.783 -1.149 -13.353 1.00 77.62 95 GLY A N 1
ATOM 705 C CA . GLY A 1 95 ? 14.730 -2.155 -12.869 1.00 77.62 95 GLY A CA 1
ATOM 706 C C . GLY A 1 95 ? 15.021 -2.080 -11.359 1.00 77.62 95 GLY A C 1
ATOM 707 O O . GLY A 1 95 ? 14.430 -1.316 -10.604 1.00 77.62 95 GLY A O 1
ATOM 708 N N . ASN A 1 96 ? 15.964 -2.891 -10.877 1.00 82.81 96 ASN A N 1
ATOM 709 C CA . ASN A 1 96 ? 16.508 -2.779 -9.512 1.00 82.81 96 ASN A CA 1
ATOM 710 C C . ASN A 1 96 ? 15.488 -2.844 -8.358 1.00 82.81 96 ASN A C 1
ATOM 712 O O . ASN A 1 96 ? 15.807 -2.384 -7.261 1.00 82.81 96 ASN A O 1
ATOM 716 N N . ALA A 1 97 ? 14.302 -3.419 -8.576 1.00 91.44 97 ALA A N 1
ATOM 717 C CA . ALA A 1 97 ? 13.366 -3.709 -7.500 1.00 91.44 97 ALA A CA 1
ATOM 718 C C . ALA A 1 97 ? 14.068 -4.556 -6.426 1.00 91.44 97 ALA A C 1
ATOM 720 O O . ALA A 1 97 ? 14.737 -5.549 -6.733 1.00 91.44 97 ALA A O 1
ATOM 721 N N . ARG A 1 98 ? 13.935 -4.147 -5.166 1.00 95.00 98 ARG A N 1
ATOM 722 C CA . ARG A 1 98 ? 14.458 -4.853 -3.993 1.00 95.00 98 ARG A CA 1
ATOM 723 C C . ARG A 1 98 ? 13.299 -5.133 -3.044 1.00 95.00 98 ARG A C 1
ATOM 725 O O . ARG A 1 98 ? 13.132 -4.384 -2.094 1.00 95.00 98 ARG A O 1
ATOM 732 N N . PRO A 1 99 ? 12.496 -6.175 -3.324 1.00 96.25 99 PRO A N 1
ATOM 733 C CA . PRO A 1 99 ? 11.335 -6.483 -2.511 1.00 96.25 99 PRO A CA 1
ATOM 734 C C . PRO A 1 99 ? 11.700 -6.750 -1.052 1.00 96.25 99 PRO A C 1
ATOM 736 O O . PRO A 1 99 ? 12.708 -7.408 -0.765 1.00 96.25 99 PRO A O 1
ATOM 739 N N . ASP A 1 100 ? 10.840 -6.310 -0.145 1.00 97.12 100 ASP A N 1
ATOM 740 C CA . ASP A 1 100 ? 10.966 -6.539 1.285 1.00 97.12 100 ASP A CA 1
ATOM 741 C C . ASP A 1 100 ? 9.590 -6.549 1.976 1.00 97.12 100 ASP A C 1
ATOM 743 O O . ASP A 1 100 ? 8.530 -6.480 1.354 1.00 97.12 100 ASP A O 1
ATOM 747 N N . SER A 1 101 ? 9.589 -6.770 3.289 1.00 97.75 101 SER A N 1
ATOM 748 C CA . SER A 1 101 ? 8.359 -6.946 4.063 1.00 97.75 101 SER A CA 1
ATOM 749 C C . SER A 1 101 ? 7.705 -5.645 4.537 1.00 97.75 101 SER A C 1
ATOM 751 O O . SER A 1 101 ? 6.680 -5.734 5.217 1.00 97.75 101 SER A O 1
ATOM 753 N N . ASP A 1 102 ? 8.291 -4.479 4.262 1.00 98.00 102 ASP A N 1
ATOM 754 C CA . ASP A 1 102 ? 7.832 -3.181 4.757 1.00 98.00 102 ASP A CA 1
ATOM 755 C C . ASP A 1 102 ? 7.181 -2.330 3.644 1.00 98.00 102 ASP A C 1
ATOM 757 O O . ASP A 1 102 ? 7.850 -1.598 2.924 1.00 98.00 102 ASP A O 1
ATOM 761 N N . PRO A 1 103 ? 5.843 -2.358 3.503 1.00 97.81 103 PRO A N 1
ATOM 762 C CA . PRO A 1 103 ? 5.123 -1.618 2.465 1.00 97.81 103 PRO A CA 1
ATOM 763 C C . PRO A 1 103 ? 4.877 -0.140 2.826 1.00 97.81 103 PRO A C 1
ATOM 765 O O . PRO A 1 103 ? 3.862 0.437 2.407 1.00 97.81 103 PRO A O 1
ATOM 768 N N . MET A 1 104 ? 5.728 0.457 3.661 1.00 96.75 104 MET A N 1
ATOM 769 C CA . MET A 1 104 ? 5.605 1.848 4.087 1.00 96.75 104 MET A CA 1
ATOM 770 C C . MET A 1 104 ? 5.643 2.804 2.888 1.00 96.75 104 MET A C 1
ATOM 772 O O . MET A 1 104 ? 6.498 2.707 2.013 1.00 96.75 104 MET A O 1
ATOM 776 N N . ASP A 1 105 ? 4.737 3.782 2.868 1.00 92.56 105 ASP A N 1
ATOM 777 C CA . ASP A 1 105 ? 4.860 4.912 1.943 1.00 92.56 105 ASP A CA 1
ATOM 778 C C . ASP A 1 105 ? 5.712 6.012 2.579 1.00 92.56 105 ASP A C 1
ATOM 780 O O . ASP A 1 105 ? 5.257 6.747 3.457 1.00 92.56 105 ASP A O 1
ATOM 784 N N . GLU A 1 106 ? 6.962 6.119 2.140 1.00 86.44 106 GLU A N 1
ATOM 785 C CA . GLU A 1 106 ? 7.937 7.039 2.732 1.00 86.44 106 GLU A CA 1
ATOM 786 C C . GLU A 1 106 ? 7.983 8.420 2.061 1.00 86.44 106 GLU A C 1
ATOM 788 O O . GLU A 1 106 ? 8.603 9.349 2.585 1.00 86.44 106 GLU A O 1
ATOM 793 N N . CYS A 1 107 ? 7.385 8.571 0.875 1.00 85.44 107 CYS A N 1
ATOM 794 C CA . CYS A 1 107 ? 7.708 9.706 0.004 1.00 85.44 107 CYS A CA 1
ATOM 795 C C . CYS A 1 107 ? 6.629 10.112 -1.002 1.00 85.44 107 CYS A C 1
ATOM 797 O O . CYS A 1 107 ? 6.627 11.270 -1.423 1.00 85.44 107 CYS A O 1
ATOM 799 N N . ASN A 1 108 ? 5.755 9.204 -1.443 1.00 89.38 108 ASN A N 1
ATOM 800 C CA . ASN A 1 108 ? 4.790 9.516 -2.496 1.00 89.38 108 ASN A CA 1
ATOM 801 C C . ASN A 1 108 ? 3.466 10.010 -1.900 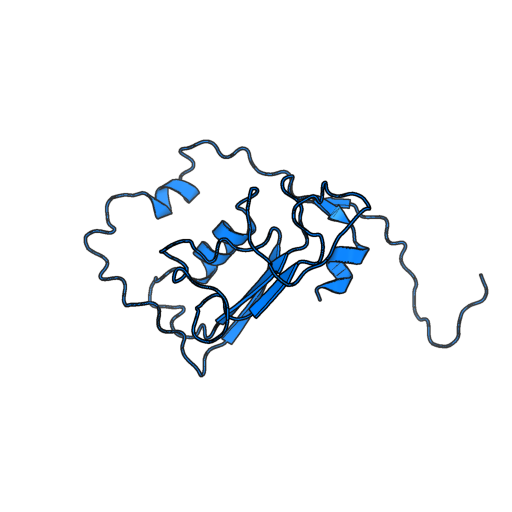1.00 89.38 108 ASN A C 1
ATOM 803 O O . ASN A 1 108 ? 2.958 11.064 -2.280 1.00 89.38 108 ASN A O 1
ATOM 807 N N . GLY A 1 109 ? 2.926 9.263 -0.942 1.00 89.38 109 GLY A N 1
ATOM 808 C CA . GLY A 1 109 ? 1.689 9.563 -0.229 1.00 89.38 109 GLY A CA 1
ATOM 809 C C . GLY A 1 109 ? 0.394 9.209 -0.970 1.00 89.38 109 GLY A C 1
ATOM 810 O O . GLY A 1 109 ? -0.675 9.344 -0.368 1.00 89.38 109 GLY A O 1
ATOM 811 N N . HIS A 1 110 ? 0.435 8.768 -2.234 1.00 92.44 110 HIS A N 1
ATOM 812 C CA . HIS A 1 110 ? -0.774 8.443 -2.999 1.00 92.44 110 HIS A CA 1
ATOM 813 C C . HIS A 1 110 ? -1.537 7.264 -2.381 1.00 92.44 110 HIS A C 1
ATOM 815 O O . HIS A 1 110 ? -2.723 7.402 -2.070 1.00 92.44 110 HIS A O 1
ATOM 821 N N . GLY A 1 111 ? -0.857 6.154 -2.091 1.00 93.56 111 GLY A N 1
ATOM 822 C CA . GLY A 1 111 ? -1.472 4.993 -1.451 1.00 93.56 111 GLY A CA 1
ATOM 823 C C . GLY A 1 111 ? -2.000 5.291 -0.042 1.00 93.56 111 GLY A C 1
ATOM 824 O O . GLY A 1 111 ? -3.103 4.864 0.305 1.00 93.56 111 GLY A O 1
ATOM 825 N N . THR A 1 112 ? -1.313 6.136 0.735 1.00 93.25 112 THR A N 1
ATOM 826 C CA . THR A 1 112 ? -1.822 6.656 2.022 1.00 93.25 112 THR A CA 1
ATOM 827 C C . THR A 1 112 ? -3.114 7.454 1.854 1.00 93.25 112 THR A C 1
ATOM 829 O O . THR A 1 112 ? -4.054 7.304 2.638 1.00 93.25 112 THR A O 1
ATOM 832 N N . HIS A 1 113 ? -3.189 8.304 0.829 1.00 89.25 113 HIS A N 1
ATOM 833 C CA . HIS A 1 113 ? -4.385 9.088 0.536 1.00 89.25 113 HIS A CA 1
ATOM 834 C C . HIS A 1 113 ? -5.557 8.191 0.110 1.00 89.25 113 HIS A C 1
ATOM 836 O O . HIS A 1 113 ? -6.665 8.340 0.632 1.00 89.25 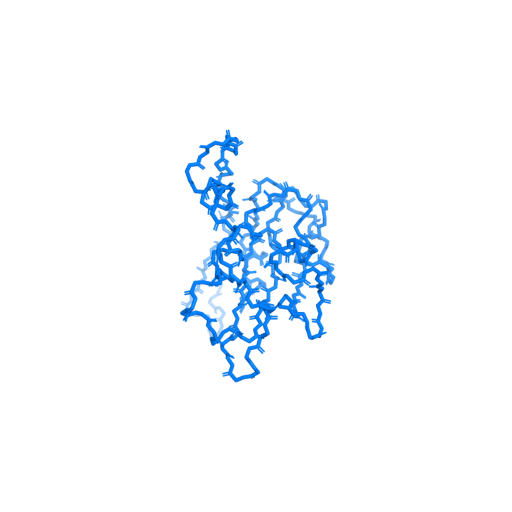113 HIS A O 1
ATOM 842 N N . VAL A 1 114 ? -5.306 7.203 -0.757 1.00 91.88 114 VAL A N 1
ATOM 843 C CA . VAL A 1 114 ? -6.284 6.168 -1.136 1.00 91.88 114 VAL A CA 1
ATOM 844 C C . VAL A 1 114 ? -6.776 5.407 0.100 1.00 91.88 114 VAL A C 1
ATOM 846 O O . VAL A 1 114 ? -7.986 5.271 0.299 1.00 91.88 114 VAL A O 1
ATOM 849 N N . ALA A 1 115 ? -5.865 4.985 0.981 1.00 90.31 115 ALA A N 1
ATOM 850 C CA . ALA A 1 115 ? -6.203 4.326 2.240 1.00 90.31 115 ALA A CA 1
ATOM 851 C C . ALA A 1 115 ? -7.073 5.214 3.141 1.00 90.31 115 ALA A C 1
ATOM 853 O O . ALA A 1 115 ? -8.026 4.723 3.743 1.00 90.31 115 ALA A O 1
ATOM 854 N N . GLY A 1 116 ? -6.796 6.519 3.199 1.00 84.88 116 GLY A N 1
ATOM 855 C CA . GLY A 1 116 ? -7.597 7.493 3.943 1.00 84.88 116 GLY A CA 1
ATOM 856 C C . GLY A 1 116 ? -9.020 7.663 3.404 1.00 84.88 116 GLY A C 1
ATOM 857 O O . GLY A 1 116 ? -9.948 7.803 4.198 1.00 84.88 116 GLY A O 1
ATOM 858 N N . ILE A 1 117 ? -9.212 7.601 2.082 1.00 84.12 117 ILE A N 1
ATOM 859 C CA . ILE A 1 117 ? -10.547 7.610 1.458 1.00 84.12 117 ILE A CA 1
ATOM 860 C C . ILE A 1 117 ? -11.318 6.344 1.844 1.00 84.12 117 ILE A C 1
ATOM 862 O O . ILE A 1 117 ? -12.474 6.430 2.258 1.00 84.12 117 ILE A O 1
ATOM 866 N N . ILE A 1 118 ? -10.671 5.180 1.735 1.00 84.62 118 ILE A N 1
ATOM 867 C CA . ILE A 1 118 ? -11.273 3.874 2.039 1.00 84.62 118 ILE A CA 1
ATOM 868 C C . ILE A 1 118 ? -11.631 3.763 3.526 1.00 84.62 118 ILE A C 1
ATOM 870 O O . ILE A 1 118 ? -12.721 3.318 3.874 1.00 84.62 118 ILE A O 1
ATOM 874 N N . ALA A 1 119 ? -10.719 4.178 4.405 1.00 79.00 119 ALA A N 1
ATOM 875 C CA . ALA A 1 119 ? -10.870 4.089 5.853 1.00 79.00 119 ALA A CA 1
ATOM 876 C C . ALA A 1 119 ? -11.610 5.285 6.472 1.00 79.00 119 ALA A C 1
ATOM 878 O O . ALA A 1 119 ? -11.597 5.438 7.696 1.00 79.00 119 ALA A O 1
ATOM 879 N N . ASN A 1 120 ? -12.216 6.158 5.659 1.00 72.69 120 ASN A N 1
ATOM 880 C CA . ASN A 1 120 ? -12.881 7.346 6.171 1.00 72.69 120 ASN A CA 1
ATOM 881 C C . ASN A 1 120 ? -14.054 6.963 7.091 1.00 72.69 120 ASN A C 1
ATOM 883 O O . ASN A 1 120 ? -14.937 6.18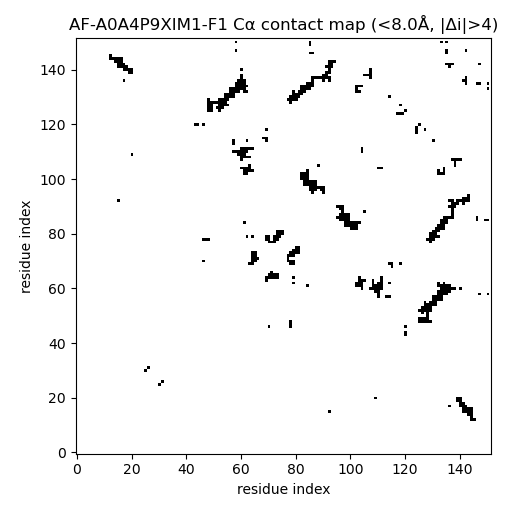6 6.731 1.00 72.69 120 ASN A O 1
ATOM 887 N N . ASP A 1 121 ? -14.073 7.563 8.278 1.00 62.75 121 ASP A N 1
ATOM 888 C CA . ASP A 1 121 ? -14.940 7.256 9.425 1.00 62.75 121 ASP A CA 1
ATOM 889 C C . ASP A 1 121 ? -16.384 7.781 9.265 1.00 62.75 121 ASP A C 1
ATOM 891 O O . ASP A 1 121 ? -17.045 8.169 10.223 1.00 62.75 121 ASP A O 1
ATOM 895 N N . ALA A 1 122 ? -16.891 7.855 8.036 1.00 51.78 122 ALA A N 1
ATOM 896 C CA . ALA A 1 122 ? -18.227 8.362 7.750 1.00 51.78 122 ALA A CA 1
ATOM 897 C C . ALA A 1 122 ? -19.275 7.243 7.861 1.00 51.78 122 ALA A C 1
ATOM 899 O O . ALA A 1 122 ? -19.861 6.899 6.843 1.00 51.78 122 ALA A O 1
ATOM 900 N N . ASP A 1 123 ? -19.464 6.649 9.051 1.00 49.19 123 ASP A N 1
ATOM 901 C CA . ASP A 1 123 ? -20.570 5.755 9.495 1.00 49.19 123 ASP A CA 1
ATOM 902 C C . ASP A 1 123 ? -21.022 4.585 8.575 1.00 49.19 123 ASP A C 1
ATOM 904 O O . ASP A 1 123 ? -21.892 3.793 8.939 1.00 49.19 123 ASP A O 1
ATOM 908 N N . ARG A 1 124 ? -20.432 4.420 7.389 1.00 49.91 124 ARG A N 1
ATOM 909 C CA . ARG A 1 124 ? -20.884 3.547 6.294 1.00 49.91 124 ARG A CA 1
ATOM 910 C C . ARG A 1 124 ? -19.881 2.452 5.943 1.00 49.91 124 ARG A C 1
ATOM 912 O O . ARG A 1 124 ? -20.247 1.505 5.259 1.00 49.91 124 ARG A O 1
ATOM 919 N N . PHE A 1 125 ? -18.648 2.555 6.440 1.00 53.12 125 PHE A N 1
ATOM 920 C CA . PHE A 1 125 ? -17.570 1.584 6.214 1.00 53.12 125 PHE A CA 1
ATOM 921 C C . PHE A 1 125 ? -17.211 0.788 7.477 1.00 53.12 125 PHE A C 1
ATOM 923 O O . PHE A 1 125 ? -16.136 0.201 7.569 1.00 53.12 125 PHE A O 1
ATOM 930 N N . SER A 1 126 ? -18.139 0.711 8.439 1.00 56.72 126 SER A N 1
ATOM 931 C CA . SER A 1 126 ? -18.024 -0.095 9.667 1.00 56.72 126 SER A CA 1
ATOM 932 C C . SER A 1 126 ? -17.780 -1.590 9.415 1.00 56.72 126 SER A C 1
ATOM 934 O O . SER A 1 126 ? -17.445 -2.311 10.347 1.00 56.72 126 SER A O 1
ATOM 936 N N . SER A 1 127 ? -17.899 -2.040 8.164 1.00 70.44 127 SER A N 1
ATOM 937 C CA . SER A 1 127 ? -17.605 -3.395 7.705 1.00 70.44 127 SER A CA 1
ATOM 938 C C . SER A 1 127 ? -16.193 -3.570 7.131 1.00 70.44 127 SER A C 1
ATOM 940 O O . SER A 1 127 ? -15.981 -4.553 6.436 1.00 70.44 127 SER A O 1
ATOM 942 N N . ILE A 1 128 ? -15.226 -2.668 7.340 1.00 81.38 128 ILE A N 1
ATOM 943 C CA . ILE A 1 128 ? -13.820 -2.931 6.969 1.00 81.38 128 ILE A CA 1
ATOM 944 C C . ILE A 1 128 ? -13.114 -3.646 8.125 1.00 81.38 128 ILE A C 1
ATOM 946 O O . ILE A 1 128 ? -13.072 -3.151 9.254 1.00 81.38 128 ILE A O 1
ATOM 950 N N . SER A 1 129 ? -12.537 -4.813 7.830 1.00 84.62 129 SER A N 1
ATOM 951 C CA . SER A 1 129 ? -11.801 -5.626 8.806 1.00 84.62 129 SER A CA 1
ATOM 952 C C . SER A 1 129 ? -10.299 -5.397 8.797 1.00 84.62 129 SER A C 1
ATOM 954 O O . SER A 1 129 ? -9.648 -5.594 9.822 1.00 84.62 129 SER A O 1
ATOM 956 N N . ALA A 1 130 ? -9.744 -5.022 7.646 1.00 89.12 130 ALA A N 1
ATOM 957 C CA . ALA A 1 130 ? -8.332 -4.719 7.478 1.00 89.12 130 ALA A CA 1
ATOM 958 C C . ALA A 1 130 ? -8.048 -4.115 6.099 1.00 89.12 130 ALA A C 1
ATOM 960 O O . ALA A 1 130 ? -8.732 -4.410 5.113 1.00 89.12 130 ALA A O 1
ATOM 961 N N . LEU A 1 131 ? -6.970 -3.341 6.048 1.00 92.81 131 LEU A N 1
ATOM 962 C CA . LEU A 1 131 ? -6.280 -2.936 4.837 1.00 92.81 131 LEU A CA 1
ATOM 963 C C . LEU A 1 131 ? -5.002 -3.763 4.658 1.00 92.81 131 LEU A C 1
ATOM 965 O O . LEU A 1 131 ? -4.299 -4.062 5.629 1.00 92.81 131 LEU A O 1
ATOM 969 N N . GLY A 1 132 ? -4.711 -4.095 3.406 1.00 96.50 132 GLY A N 1
ATOM 970 C CA . GLY A 1 132 ? -3.439 -4.624 2.943 1.00 96.50 132 GLY A CA 1
ATOM 971 C C . GLY A 1 132 ? -2.667 -3.570 2.168 1.00 96.50 132 GLY A C 1
ATOM 972 O O . GLY A 1 132 ? -3.230 -3.001 1.237 1.00 96.50 132 GLY A O 1
ATOM 973 N N . ALA A 1 133 ? -1.410 -3.328 2.521 1.00 98.00 133 ALA A N 1
ATOM 974 C CA . ALA A 1 133 ? -0.530 -2.421 1.787 1.00 98.00 133 ALA A CA 1
ATOM 975 C C . ALA A 1 133 ? 0.373 -3.220 0.836 1.00 98.00 133 ALA A C 1
ATOM 977 O O . ALA A 1 133 ? 1.252 -3.945 1.288 1.00 98.00 133 ALA A O 1
ATOM 978 N N . TYR A 1 134 ? 0.168 -3.111 -0.472 1.00 98.06 134 TYR A N 1
ATOM 979 C CA . TYR A 1 134 ? 1.010 -3.760 -1.478 1.00 98.06 134 TYR A CA 1
ATOM 980 C C . TYR A 1 134 ? 1.735 -2.680 -2.274 1.00 98.06 134 TYR A C 1
ATOM 982 O O . TYR A 1 134 ? 1.157 -2.043 -3.158 1.00 98.06 134 TYR A O 1
ATOM 990 N N . ARG A 1 135 ? 2.991 -2.424 -1.905 1.00 97.00 135 ARG A N 1
ATOM 991 C CA . ARG A 1 135 ? 3.785 -1.352 -2.502 1.00 97.00 135 ARG A CA 1
ATOM 992 C C . ARG A 1 135 ? 4.404 -1.837 -3.806 1.00 97.00 135 ARG A C 1
ATOM 994 O O . ARG A 1 135 ? 5.151 -2.807 -3.832 1.00 97.00 135 ARG A O 1
ATOM 1001 N N . ILE A 1 136 ? 4.048 -1.163 -4.891 1.00 95.00 136 ILE A N 1
ATOM 1002 C CA . ILE 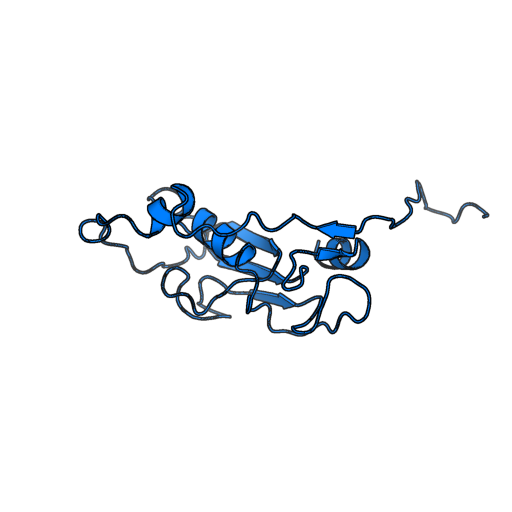A 1 136 ? 4.540 -1.426 -6.247 1.00 95.00 136 ILE A CA 1
ATOM 1003 C C . ILE A 1 136 ? 5.076 -0.163 -6.925 1.00 95.00 136 ILE A C 1
ATOM 1005 O O . ILE A 1 136 ? 5.743 -0.272 -7.949 1.00 95.00 136 ILE A O 1
ATOM 1009 N N . LEU A 1 137 ? 4.768 1.034 -6.409 1.00 92.81 137 LEU A N 1
ATOM 1010 C CA . LEU A 1 137 ? 5.217 2.302 -6.986 1.00 92.81 137 LEU A CA 1
ATOM 1011 C C . LEU A 1 137 ? 6.390 2.874 -6.186 1.00 92.81 137 LEU A C 1
ATOM 1013 O O . LEU A 1 137 ? 6.355 2.922 -4.958 1.00 92.81 137 LEU A O 1
ATOM 1017 N N . GLY A 1 138 ? 7.392 3.395 -6.894 1.00 88.56 138 GLY A N 1
ATOM 1018 C CA . GLY A 1 138 ? 8.439 4.218 -6.284 1.00 88.56 138 GLY A CA 1
ATOM 1019 C C . GLY A 1 138 ? 7.952 5.635 -5.954 1.00 88.56 138 GLY A C 1
ATOM 1020 O O . GLY A 1 138 ? 6.842 6.031 -6.320 1.00 88.56 138 GLY A O 1
ATOM 1021 N N . CYS A 1 139 ? 8.820 6.472 -5.372 1.00 87.25 139 CYS A N 1
ATOM 1022 C CA . CYS A 1 139 ? 8.473 7.845 -4.958 1.00 87.25 139 CYS A CA 1
ATOM 1023 C C . CYS A 1 139 ? 7.884 8.726 -6.070 1.00 87.25 139 CYS A C 1
ATOM 1025 O O . CYS A 1 139 ? 7.154 9.678 -5.805 1.00 87.25 139 CYS A O 1
ATOM 1027 N N . ARG A 1 140 ? 8.186 8.419 -7.334 1.0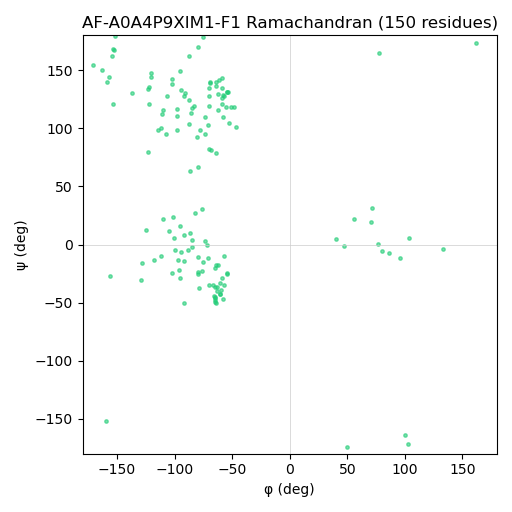0 85.56 140 ARG A N 1
ATOM 1028 C CA . ARG A 1 140 ? 7.697 9.159 -8.507 1.00 85.56 140 ARG A CA 1
ATOM 1029 C C . ARG A 1 140 ? 6.399 8.598 -9.100 1.00 85.56 140 ARG A C 1
ATOM 1031 O O . ARG A 1 140 ? 6.016 9.039 -10.180 1.00 85.56 140 ARG A O 1
ATOM 1038 N N . GLY A 1 141 ? 5.751 7.639 -8.436 1.00 85.19 141 GLY A N 1
ATOM 1039 C CA . GLY A 1 141 ? 4.486 7.051 -8.886 1.00 85.19 141 GLY A CA 1
ATOM 1040 C C . GLY A 1 141 ? 4.635 6.151 -10.112 1.00 85.19 141 GLY A C 1
ATOM 1041 O O . GLY A 1 141 ? 3.738 6.108 -10.946 1.00 85.19 141 GLY A O 1
ATOM 1042 N N . LYS A 1 142 ? 5.787 5.486 -10.265 1.00 86.44 142 LYS A N 1
ATOM 1043 C CA . LYS A 1 142 ? 6.117 4.643 -11.424 1.00 86.44 142 LYS A CA 1
ATOM 1044 C C . LYS A 1 142 ? 6.398 3.205 -11.012 1.00 86.44 142 LYS A C 1
ATOM 1046 O O . LYS A 1 142 ? 6.967 2.983 -9.943 1.00 86.44 142 LYS A O 1
ATOM 1051 N N . THR A 1 143 ? 6.056 2.279 -11.901 1.00 89.25 143 THR A N 1
ATOM 1052 C CA . THR A 1 143 ? 6.372 0.854 -11.820 1.00 89.25 143 THR A CA 1
ATOM 1053 C C . THR A 1 143 ? 6.444 0.196 -13.196 1.00 89.25 143 THR A C 1
ATOM 1055 O O . THR A 1 143 ? 6.000 0.754 -14.206 1.00 89.25 143 THR A O 1
ATOM 1058 N N . GLU A 1 144 ? 6.956 -1.027 -13.219 1.00 88.44 144 GLU A N 1
ATOM 1059 C CA . GLU A 1 144 ? 6.938 -1.922 -14.370 1.00 88.44 144 GLU A CA 1
ATOM 1060 C C . GLU A 1 144 ? 5.747 -2.884 -14.288 1.00 88.44 144 GLU A C 1
ATOM 1062 O O . GLU A 1 144 ? 5.302 -3.283 -13.210 1.00 88.44 144 GLU A O 1
ATOM 1067 N N . LEU A 1 145 ? 5.227 -3.299 -15.446 1.00 86.75 145 LEU A N 1
ATOM 1068 C CA . LEU A 1 145 ? 4.087 -4.216 -15.500 1.00 86.75 145 LEU A CA 1
ATOM 1069 C C . LEU A 1 145 ? 4.343 -5.538 -14.757 1.00 86.75 145 LEU A C 1
ATOM 1071 O O . LEU A 1 145 ? 3.4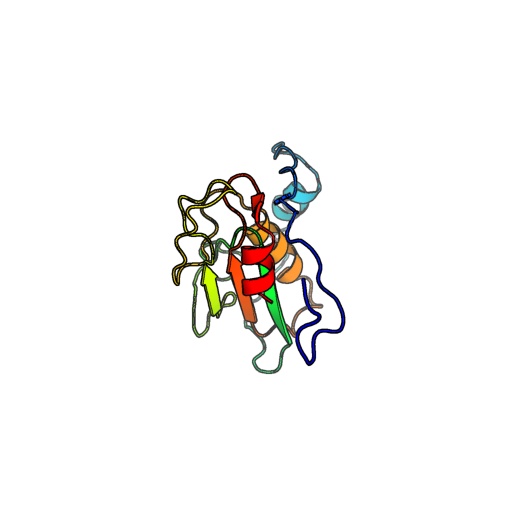21 -6.089 -14.162 1.00 86.75 145 LEU A O 1
ATOM 1075 N N . GLU A 1 146 ? 5.575 -6.047 -14.779 1.00 86.94 146 GLU A N 1
ATOM 1076 C CA . GLU A 1 146 ? 5.934 -7.303 -14.106 1.00 86.94 146 GLU A CA 1
ATOM 1077 C C . GLU A 1 146 ? 5.758 -7.211 -12.584 1.00 86.94 146 GLU A C 1
ATOM 1079 O O . GLU A 1 146 ? 5.220 -8.129 -11.961 1.00 86.94 146 GLU A O 1
ATOM 1084 N N . VAL A 1 147 ? 6.122 -6.068 -11.996 1.00 90.12 147 VAL A N 1
ATOM 1085 C CA . VAL A 1 147 ? 5.898 -5.775 -10.575 1.00 90.12 147 VAL A CA 1
ATOM 1086 C C . VAL A 1 147 ? 4.401 -5.708 -10.284 1.00 90.12 147 VAL A C 1
ATOM 1088 O O . VAL A 1 147 ? 3.925 -6.326 -9.334 1.00 90.12 147 VAL A O 1
ATOM 1091 N N . MET A 1 148 ? 3.638 -5.009 -11.129 1.00 89.38 148 MET A N 1
ATOM 1092 C CA . MET A 1 148 ? 2.189 -4.879 -10.958 1.00 89.38 148 MET A CA 1
ATOM 1093 C C . MET A 1 148 ? 1.477 -6.239 -10.991 1.00 89.38 148 MET A C 1
ATOM 1095 O O . MET A 1 148 ? 0.597 -6.487 -10.171 1.00 89.38 148 MET A O 1
ATOM 1099 N N . ILE A 1 149 ? 1.866 -7.127 -11.911 1.00 88.88 149 ILE A N 1
ATOM 1100 C CA . ILE A 1 149 ? 1.313 -8.486 -12.003 1.00 88.88 149 ILE A CA 1
ATOM 1101 C C . ILE A 1 149 ? 1.704 -9.325 -10.782 1.00 88.88 149 ILE A C 1
ATOM 1103 O O . ILE A 1 149 ? 0.898 -10.124 -10.320 1.00 88.88 149 ILE A O 1
ATOM 1107 N N . SER A 1 150 ? 2.906 -9.129 -10.234 1.00 89.00 150 SER A N 1
ATOM 1108 C CA . SER A 1 150 ? 3.377 -9.876 -9.058 1.00 89.00 150 SER A CA 1
ATOM 1109 C C . SER A 1 150 ? 2.564 -9.593 -7.786 1.00 89.00 150 SER A C 1
ATOM 1111 O O . SER A 1 150 ? 2.596 -10.398 -6.859 1.00 89.00 150 SER A O 1
ATOM 1113 N N . ALA A 1 151 ? 1.838 -8.472 -7.741 1.00 90.44 151 ALA A N 1
ATOM 1114 C CA . ALA A 1 151 ? 1.042 -8.046 -6.592 1.00 90.44 151 ALA A CA 1
ATOM 1115 C C . ALA A 1 151 ? -0.448 -8.453 -6.643 1.00 90.44 151 ALA A C 1
ATOM 1117 O O . ALA A 1 151 ? -1.161 -8.201 -5.669 1.00 90.44 151 ALA A O 1
ATOM 1118 N N . MET A 1 152 ? -0.926 -9.033 -7.754 1.00 86.62 152 MET A N 1
ATOM 1119 C CA . MET A 1 152 ? -2.323 -9.474 -7.944 1.00 86.62 152 MET A CA 1
ATOM 1120 C C . MET A 1 152 ? -2.531 -10.935 -7.548 1.00 86.62 152 MET A C 1
ATOM 1122 O O . MET A 1 152 ? -3.591 -11.217 -6.943 1.00 86.62 152 MET A O 1
#

Foldseek 3Di:
DPDDPPDPDDDDQPDFDFDQQDPPDPDDVLVVVVVDDCVVPDPQDQLQADQQFDEAEQEFQFAQCCPVLQQRDEDPRGQQHAEWEQADAPRPQDPPRDIDRHRHNDAQCPSNSVSCVQSPRPVPRSRGRHYYTYHAAYNRRTYTSVSVVVRD

pLDDT: mean 77.11, std 19.61, range [37.69, 98.31]

Mean predicted aligned error: 10.38 Å

InterPro domains:
  IPR000209 Peptidase S8/S53 domain [PF00082] (52-123)
  IPR015500 Peptidase S8, subtilisin-related [PR00723] (51-70)
  IPR015500 Peptidase S8, subtilisin-related [PR00723] (106-119)
  IPR023827 Peptidase S8, subtilisin, Asp-active site [PS00136] (56-67)
  IPR036852 Peptidase S8/S53 domain superfamily [G3DSA:3.40.50.200] (34-152)
  IPR036852 Peptidase S8/S53 domain superfamily [SSF52743] (48-151)
  IPR050131 Subtilisin-like serine protease [PTHR43806] (39-141)

Secondary structure (DSSP, 8-state):
----TT---------EEEPPPPP--TT-HHHHTTTSS-TTT---------TTSEEEEEEES---TTSGGGTS-BSTTSSEEEEEESS-TT--SSS----BS----SS--HHHHHHHHHT--SSS-TTEEEEEEEE---TTSEEEHHHHHHT-